Protein AF-A0A7Z9V631-F1 (afdb_monomer)

Foldseek 3Di:
DVVVVVVVVVVVVVVVVVVVVVLVVVVVVLVVLVVVLLVVLQVVVVVVVVPDDCPPPVQDQPDPDWRWDKDKPPADASVRDDDDVHFKIKIWIWTDDPFKIKIKIKIKGFDQRDPPPPPDPDDDPPPDDRPTDIDMDIDMDMDGPD

pLDDT: mean 71.07, std 15.02, range [29.78, 88.31]

Radius of gyration: 23.72 Å; Cα contacts (8 Å, |Δi|>4): 199; chains: 1; bounding box: 59×29×75 Å

Nearest PDB structures (foldseek):
  6yfm-assembly1_AA  TM=3.639E-01  e=1.070E+00  Leviviridae sp.
  2wst-assembly2_F  TM=5.364E-01  e=4.456E+00  Porcine adenovirus 4
  6qnu-assembly1_A  TM=5.246E-01  e=4.456E+00  Human adenovirus B3

Mean predicted aligned error: 13.24 Å

Secondary structure (DSSP, 8-state):
-HHHHHHHHHHHHHHHHHHHHHHHHHHHHHHHHHHHHHHHHHHHHHHHHHHS-TT-TTT--SSSS---EEEEEEEE-TTS-B-TT-SEEEEEEEEEETTEEEEEEEEEEEE---------SS---------PEEEEEEEEEEEE--

Structure (mmCIF, N/CA/C/O backbone):
data_AF-A0A7Z9V631-F1
#
_entry.id   AF-A0A7Z9V631-F1
#
loop_
_atom_site.group_PDB
_atom_site.id
_atom_site.type_symbol
_atom_site.label_atom_id
_atom_site.label_alt_id
_atom_site.label_comp_id
_atom_site.label_asym_id
_atom_site.label_entity_id
_atom_site.label_seq_id
_atom_site.pdbx_PDB_ins_code
_atom_site.Cartn_x
_atom_site.Cartn_y
_atom_site.Cartn_z
_atom_site.occupancy
_atom_site.B_iso_or_equiv
_atom_site.auth_seq_id
_atom_site.auth_comp_id
_atom_site.auth_asym_id
_atom_site.auth_atom_id
_atom_site.pdbx_PDB_model_num
ATOM 1 N N . MET A 1 1 ? 28.134 15.085 -50.425 1.00 57.66 1 MET A N 1
ATOM 2 C CA . MET A 1 1 ? 28.746 14.427 -49.237 1.00 57.66 1 MET A CA 1
ATOM 3 C C . MET A 1 1 ? 28.349 15.156 -47.956 1.00 57.66 1 MET A C 1
ATOM 5 O O . MET A 1 1 ? 27.935 14.494 -47.014 1.00 57.66 1 MET A O 1
ATOM 9 N N . LEU A 1 2 ? 28.384 16.495 -47.936 1.00 76.75 2 LEU A N 1
ATOM 10 C CA . LEU A 1 2 ? 27.934 17.305 -46.799 1.00 76.75 2 LEU A CA 1
ATOM 11 C C . LEU A 1 2 ? 26.435 17.127 -46.476 1.00 76.75 2 LEU A C 1
ATOM 13 O O . LEU A 1 2 ? 26.094 16.952 -45.312 1.00 76.75 2 LEU A O 1
ATOM 17 N N . GLU A 1 3 ? 25.548 17.058 -47.478 1.00 68.19 3 GLU A N 1
ATOM 18 C CA . GLU A 1 3 ? 24.111 16.818 -47.247 1.00 68.19 3 GLU A CA 1
ATOM 19 C C . GLU A 1 3 ? 23.825 15.454 -46.601 1.00 68.19 3 GLU A C 1
ATOM 21 O O . GLU A 1 3 ? 22.962 15.341 -45.735 1.00 68.19 3 GLU A O 1
ATOM 26 N N . SER A 1 4 ? 24.588 14.421 -46.974 1.00 73.62 4 SER A N 1
ATOM 27 C CA . SER A 1 4 ? 24.507 13.086 -46.363 1.00 73.62 4 SER A CA 1
ATOM 28 C C . SER A 1 4 ? 24.898 13.128 -44.883 1.00 73.62 4 SER A C 1
ATOM 30 O O . SER A 1 4 ? 24.268 12.475 -44.054 1.00 73.62 4 SER A O 1
ATOM 32 N N . LEU A 1 5 ? 25.918 13.917 -44.538 1.00 74.75 5 LEU A N 1
ATOM 33 C CA . LEU A 1 5 ? 26.391 14.059 -43.162 1.00 74.75 5 LEU A CA 1
ATOM 34 C C . LEU A 1 5 ? 25.374 14.811 -42.286 1.00 74.75 5 LEU A C 1
ATOM 36 O O . LEU A 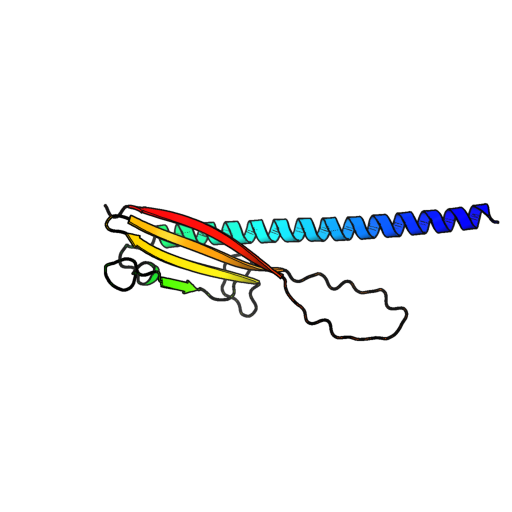1 5 ? 25.100 14.398 -41.161 1.00 74.75 5 LEU A O 1
ATOM 40 N N . ILE A 1 6 ? 24.758 15.867 -42.829 1.00 79.19 6 ILE A N 1
ATOM 41 C CA . ILE A 1 6 ? 23.685 16.616 -42.156 1.00 79.19 6 ILE A CA 1
ATOM 42 C C . ILE A 1 6 ? 22.449 15.724 -41.958 1.00 79.19 6 ILE A C 1
ATOM 44 O O . ILE A 1 6 ? 21.860 15.721 -40.878 1.00 79.19 6 ILE A O 1
ATOM 48 N N . GLY A 1 7 ? 22.091 14.912 -42.959 1.00 74.44 7 GLY A N 1
ATOM 49 C CA . GLY A 1 7 ? 20.984 13.956 -42.865 1.00 74.44 7 GLY A CA 1
ATOM 50 C C . GLY A 1 7 ? 21.182 12.905 -41.767 1.00 74.44 7 GLY A C 1
ATOM 51 O O . GLY A 1 7 ? 20.263 12.650 -40.989 1.00 74.44 7 GLY A O 1
ATOM 52 N N . MET A 1 8 ? 22.389 12.342 -41.644 1.00 75.44 8 MET A N 1
ATOM 53 C CA . MET A 1 8 ? 22.717 11.381 -40.579 1.00 75.44 8 MET A CA 1
ATOM 54 C C . MET A 1 8 ? 22.693 12.017 -39.182 1.00 75.44 8 MET A C 1
ATOM 56 O O . MET A 1 8 ? 22.217 11.394 -38.229 1.00 75.44 8 MET A O 1
ATOM 60 N N . ALA A 1 9 ? 23.156 13.264 -39.053 1.00 71.75 9 ALA A N 1
ATOM 61 C CA . ALA A 1 9 ? 23.104 13.995 -37.790 1.00 71.75 9 ALA A CA 1
ATOM 62 C C . ALA A 1 9 ? 21.652 14.255 -37.351 1.00 71.75 9 ALA A C 1
ATOM 64 O O . ALA A 1 9 ? 21.285 13.935 -36.222 1.00 71.75 9 ALA A O 1
ATOM 65 N N . LEU A 1 10 ? 20.803 14.753 -38.257 1.00 75.12 10 LEU A N 1
ATOM 66 C CA . LEU A 1 10 ? 19.381 14.995 -37.983 1.00 75.12 10 LEU A CA 1
ATOM 67 C C . LEU A 1 10 ? 18.641 13.710 -37.596 1.00 75.12 10 LEU A C 1
ATOM 69 O O . LEU A 1 10 ? 17.889 13.707 -36.623 1.00 75.12 10 LEU A O 1
ATOM 73 N N . LEU A 1 11 ? 18.896 12.606 -38.305 1.00 79.06 11 LEU A N 1
ATOM 74 C CA . LEU A 1 11 ? 18.305 11.306 -37.984 1.00 79.06 11 LEU A CA 1
ATOM 75 C C . LEU A 1 11 ? 18.685 10.851 -36.567 1.00 79.06 11 LEU A C 1
ATOM 77 O O . LEU A 1 11 ? 17.836 10.367 -35.821 1.00 79.06 11 LEU A O 1
ATOM 81 N N . SER A 1 12 ? 19.941 11.061 -36.174 1.00 76.12 12 SER A N 1
ATOM 82 C CA . SER A 1 12 ? 20.438 10.704 -34.842 1.00 76.12 12 SER A CA 1
ATOM 83 C C . SER A 1 12 ? 19.749 11.510 -33.737 1.00 76.12 12 SER A C 1
ATOM 85 O O . SER A 1 12 ? 19.335 10.933 -32.733 1.00 76.12 12 SER A O 1
ATOM 87 N N . PHE A 1 13 ? 19.543 12.818 -33.932 1.00 77.06 13 PHE A N 1
ATOM 88 C CA . PHE A 1 13 ? 18.803 13.654 -32.977 1.00 77.06 13 PHE A CA 1
ATOM 89 C C . PHE A 1 13 ? 17.334 13.244 -32.847 1.00 77.06 13 PHE A C 1
ATOM 91 O O . PHE A 1 13 ? 16.803 13.219 -31.737 1.00 77.06 13 PHE A O 1
ATOM 98 N N . ILE A 1 14 ? 16.683 12.879 -33.954 1.00 75.44 14 ILE A N 1
ATOM 99 C CA . ILE A 1 14 ? 15.293 12.400 -33.942 1.00 75.44 14 ILE A CA 1
ATOM 100 C C . ILE A 1 14 ? 15.186 11.084 -33.165 1.00 75.44 14 ILE A C 1
ATOM 102 O O . ILE A 1 14 ? 14.285 10.923 -32.343 1.00 75.44 14 ILE A O 1
ATOM 106 N N . LEU A 1 15 ? 16.121 10.157 -33.382 1.00 77.56 15 LEU A N 1
ATOM 107 C CA . LEU A 1 15 ? 16.157 8.884 -32.661 1.00 77.56 15 LEU A CA 1
ATOM 108 C C . LEU A 1 15 ? 16.401 9.085 -31.160 1.00 77.56 15 LEU A C 1
ATOM 110 O O . LEU A 1 15 ? 15.737 8.439 -30.349 1.00 77.56 15 LEU A O 1
ATOM 114 N N . LEU A 1 16 ? 17.293 10.009 -30.789 1.00 77.56 16 LEU A N 1
ATOM 115 C CA . LEU A 1 16 ? 17.570 10.342 -29.389 1.00 77.56 16 LEU A CA 1
ATOM 116 C C . LEU A 1 16 ? 16.365 11.008 -28.702 1.00 77.56 16 LEU A C 1
ATOM 118 O O . LEU A 1 16 ? 16.044 10.699 -27.558 1.00 77.56 16 LEU A O 1
ATOM 122 N N . GLY A 1 17 ? 15.674 11.910 -29.404 1.00 69.56 17 GLY A N 1
ATOM 123 C CA . GLY A 1 17 ? 14.461 12.547 -28.892 1.00 69.56 17 GLY A CA 1
ATOM 124 C C . GLY A 1 17 ? 13.319 11.547 -28.702 1.00 69.56 17 GLY A C 1
ATOM 125 O O . GLY A 1 17 ? 12.637 11.563 -27.678 1.00 69.56 17 GLY A O 1
ATOM 126 N N . ASN A 1 18 ? 13.144 10.631 -29.657 1.00 77.38 18 ASN A N 1
ATOM 127 C CA . ASN A 1 18 ? 12.109 9.605 -29.581 1.00 77.38 18 ASN A CA 1
ATOM 128 C C . ASN A 1 18 ? 12.376 8.596 -28.449 1.00 77.38 18 ASN A C 1
ATOM 130 O O . ASN A 1 18 ? 11.453 8.218 -27.731 1.00 77.38 18 ASN A O 1
ATOM 134 N N . SER A 1 19 ? 13.633 8.193 -28.231 1.00 70.25 19 SER A N 1
ATOM 135 C CA . SER A 1 19 ? 13.975 7.283 -27.130 1.00 70.25 19 SER A CA 1
ATOM 136 C C . SER A 1 19 ? 13.717 7.916 -25.760 1.00 70.25 19 SER A C 1
ATOM 138 O O . SER A 1 19 ? 13.121 7.273 -24.896 1.00 70.25 19 SER A O 1
ATOM 140 N N . ALA A 1 20 ? 14.070 9.192 -25.577 1.00 72.25 20 ALA A N 1
ATOM 141 C CA . ALA A 1 20 ? 13.777 9.930 -24.350 1.00 72.25 20 ALA A CA 1
ATOM 142 C C . ALA A 1 20 ? 12.265 10.031 -24.084 1.00 72.25 20 ALA A C 1
ATOM 144 O O . ALA A 1 20 ? 11.816 9.834 -22.953 1.00 72.25 20 ALA A O 1
ATOM 145 N N . PHE A 1 21 ? 11.468 10.277 -25.129 1.00 68.62 21 PHE A N 1
ATOM 146 C CA . PHE A 1 21 ? 10.011 10.330 -25.014 1.00 68.62 21 PHE A CA 1
ATOM 147 C C . PHE A 1 21 ? 9.410 8.972 -24.623 1.00 68.62 21 PHE A C 1
ATOM 149 O O . PHE A 1 21 ? 8.570 8.903 -23.726 1.00 68.62 21 PHE A O 1
ATOM 156 N N . LEU A 1 22 ? 9.879 7.879 -25.232 1.00 72.00 22 LEU A N 1
ATOM 157 C CA . LEU A 1 22 ? 9.431 6.526 -24.893 1.00 72.00 22 LEU A CA 1
ATOM 158 C C . LEU A 1 22 ? 9.747 6.159 -23.439 1.00 72.00 22 LEU A C 1
ATOM 160 O O . LEU A 1 22 ? 8.883 5.616 -22.753 1.00 72.00 22 LEU A O 1
ATOM 164 N N . ILE A 1 23 ? 10.942 6.499 -22.945 1.00 72.69 23 ILE A N 1
ATOM 165 C CA . ILE A 1 23 ? 11.324 6.278 -21.540 1.00 72.69 23 ILE A CA 1
ATOM 166 C C . ILE A 1 23 ? 10.358 7.011 -20.601 1.00 72.69 23 ILE A C 1
ATOM 168 O O . ILE A 1 23 ? 9.870 6.431 -19.630 1.00 72.69 23 ILE A O 1
ATOM 172 N N . LEU A 1 24 ? 10.028 8.266 -20.914 1.00 72.75 24 LEU A N 1
ATOM 173 C CA . LEU A 1 24 ? 9.115 9.064 -20.101 1.00 72.75 24 LEU A CA 1
ATOM 174 C C . LEU A 1 24 ? 7.700 8.469 -20.065 1.00 72.7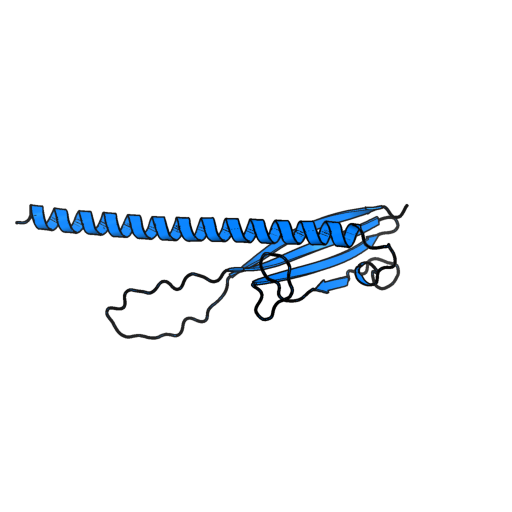5 24 LEU A C 1
ATOM 176 O O . LEU A 1 24 ? 7.100 8.377 -18.994 1.00 72.75 24 LEU A O 1
ATOM 180 N N . VAL A 1 25 ? 7.186 8.006 -21.207 1.00 69.75 25 VAL A N 1
ATOM 181 C CA . VAL A 1 25 ? 5.874 7.341 -21.287 1.00 69.75 25 VAL A CA 1
ATOM 182 C C . VAL A 1 25 ? 5.863 6.031 -20.496 1.00 69.75 25 VAL A C 1
ATOM 184 O O . VAL A 1 25 ? 4.898 5.754 -19.783 1.00 69.75 25 VAL A O 1
ATOM 187 N N . ILE A 1 26 ? 6.934 5.236 -20.573 1.00 75.12 26 ILE A N 1
ATOM 188 C CA . ILE A 1 26 ? 7.065 3.994 -19.798 1.00 75.12 26 ILE A CA 1
ATOM 189 C C . ILE A 1 26 ? 7.021 4.294 -18.295 1.00 75.12 26 ILE A C 1
ATOM 191 O O . ILE A 1 26 ? 6.277 3.636 -17.567 1.00 75.12 26 ILE A O 1
ATOM 195 N N . HIS A 1 27 ? 7.752 5.312 -17.833 1.00 72.19 27 HIS A N 1
ATOM 196 C CA . HIS A 1 27 ? 7.743 5.713 -16.425 1.00 72.19 27 HIS A CA 1
ATOM 197 C C . HIS A 1 27 ? 6.371 6.223 -15.967 1.00 72.19 27 HIS A C 1
ATOM 199 O O . HIS A 1 27 ? 5.900 5.829 -14.901 1.00 72.19 27 HIS A O 1
ATOM 205 N N . ALA A 1 28 ? 5.696 7.042 -16.778 1.00 71.50 28 ALA A N 1
ATOM 206 C CA . ALA A 1 28 ? 4.361 7.543 -16.457 1.00 71.50 28 ALA A CA 1
ATOM 207 C C . ALA A 1 28 ? 3.326 6.407 -16.355 1.00 71.50 28 ALA A C 1
ATOM 209 O O . ALA A 1 28 ? 2.538 6.360 -15.411 1.00 71.50 28 ALA A O 1
ATOM 210 N N . ASN A 1 29 ? 3.363 5.449 -17.285 1.00 76.88 29 ASN A N 1
ATOM 211 C CA . ASN A 1 29 ? 2.462 4.297 -17.268 1.00 76.88 29 ASN A CA 1
ATOM 212 C C . ASN A 1 29 ? 2.738 3.356 -16.089 1.00 76.88 29 ASN A C 1
ATOM 214 O O . ASN A 1 29 ? 1.793 2.857 -15.477 1.00 76.88 29 ASN A O 1
ATOM 218 N N . ALA A 1 30 ? 4.010 3.133 -15.745 1.00 73.44 30 ALA A N 1
ATOM 219 C CA . ALA A 1 30 ? 4.383 2.356 -14.566 1.00 73.44 30 ALA A CA 1
ATOM 220 C C . ALA A 1 30 ? 3.864 3.020 -13.280 1.00 73.44 30 ALA A C 1
ATOM 222 O O . ALA A 1 30 ? 3.194 2.361 -12.485 1.00 73.44 30 ALA A O 1
ATOM 223 N N . GLY A 1 31 ? 4.070 4.335 -13.136 1.00 74.81 31 GLY A N 1
ATOM 224 C CA . GLY A 1 31 ? 3.559 5.109 -12.004 1.00 74.81 31 GLY A CA 1
ATOM 225 C C . GLY 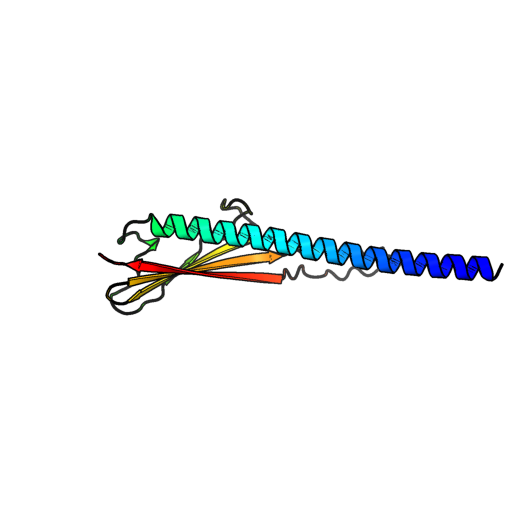A 1 31 ? 2.035 5.048 -11.878 1.00 74.81 31 GLY A C 1
ATOM 226 O O . GLY A 1 31 ? 1.521 4.800 -10.790 1.00 74.81 31 GLY A O 1
ATOM 227 N N . ASN A 1 32 ? 1.305 5.184 -12.990 1.00 78.31 32 ASN A N 1
ATOM 228 C CA . ASN A 1 32 ? -0.157 5.064 -12.997 1.00 78.31 32 ASN A CA 1
ATOM 229 C C . ASN A 1 32 ? -0.633 3.662 -12.593 1.00 78.31 32 ASN A C 1
ATOM 231 O O . ASN A 1 32 ? -1.607 3.535 -11.852 1.00 78.31 32 ASN A O 1
ATOM 235 N N . ARG A 1 33 ? 0.051 2.604 -13.050 1.00 81.88 33 ARG A N 1
ATOM 236 C CA . ARG A 1 33 ? -0.285 1.223 -12.676 1.00 81.88 33 ARG A CA 1
ATOM 237 C C . ARG A 1 33 ? -0.082 0.981 -11.183 1.00 81.88 33 ARG A C 1
ATOM 239 O O . ARG A 1 33 ? -0.925 0.353 -10.548 1.00 81.88 33 ARG A O 1
ATOM 246 N N . ASP A 1 34 ? 1.023 1.473 -10.633 1.00 82.62 34 ASP A N 1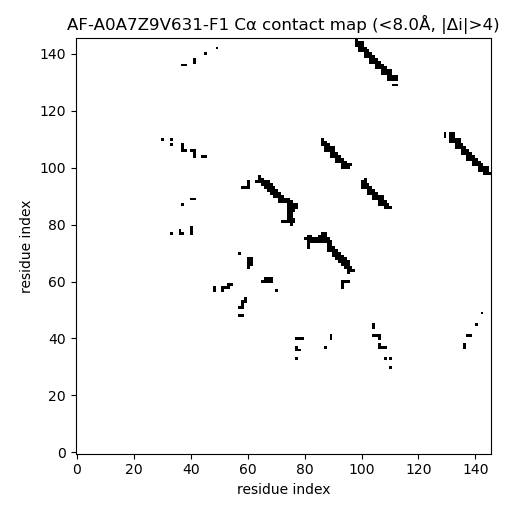
ATOM 247 C CA . ASP A 1 34 ? 1.333 1.321 -9.213 1.00 82.62 34 ASP A CA 1
ATOM 248 C C . ASP A 1 34 ? 0.369 2.121 -8.332 1.00 82.62 34 ASP A C 1
ATOM 250 O O . ASP A 1 34 ? -0.093 1.604 -7.319 1.00 82.62 34 ASP A O 1
ATOM 254 N N . LEU A 1 35 ? 0.005 3.339 -8.746 1.00 82.44 35 LEU A N 1
ATOM 255 C CA . LEU A 1 35 ? -1.001 4.151 -8.062 1.00 82.44 35 LEU A CA 1
ATOM 256 C C . LEU A 1 35 ? -2.374 3.468 -8.061 1.00 82.44 35 LEU A C 1
ATOM 258 O O . LEU A 1 35 ? -3.052 3.449 -7.033 1.00 82.44 35 LEU A O 1
ATOM 262 N N . ALA A 1 36 ? -2.782 2.884 -9.191 1.00 84.12 36 ALA A N 1
ATOM 263 C CA . ALA A 1 36 ? -4.024 2.125 -9.273 1.00 84.12 36 ALA A CA 1
ATOM 264 C C . ALA A 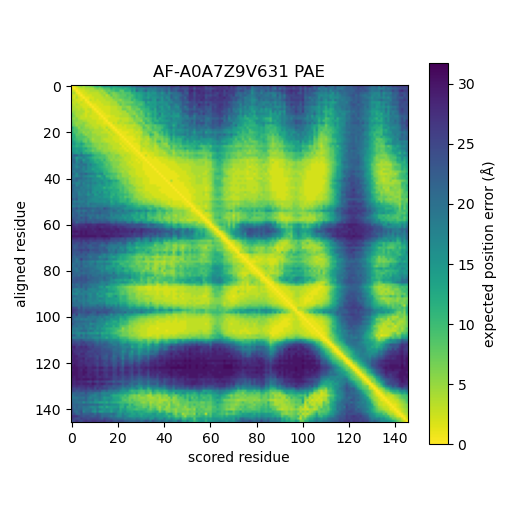1 36 ? -3.999 0.927 -8.312 1.00 84.12 36 ALA A C 1
ATOM 266 O O . ALA A 1 36 ? -4.926 0.765 -7.523 1.00 84.12 36 ALA A O 1
ATOM 267 N N . ALA A 1 37 ? -2.915 0.142 -8.307 1.00 84.06 37 ALA A N 1
ATOM 268 C CA . ALA A 1 37 ? -2.749 -0.975 -7.377 1.00 84.06 37 ALA A CA 1
ATOM 269 C C . ALA A 1 37 ? -2.779 -0.517 -5.908 1.00 84.06 37 ALA A C 1
ATOM 271 O O . ALA A 1 37 ? -3.508 -1.094 -5.107 1.00 84.06 37 ALA A O 1
ATOM 272 N N . ALA A 1 38 ? -2.063 0.555 -5.556 1.00 83.81 38 ALA A N 1
ATOM 273 C CA . ALA A 1 38 ? -2.073 1.113 -4.203 1.00 83.81 38 ALA A CA 1
ATOM 274 C C . ALA A 1 38 ? -3.473 1.582 -3.776 1.00 83.81 38 ALA A C 1
ATOM 276 O O . ALA A 1 38 ? -3.871 1.378 -2.632 1.00 83.81 38 ALA A O 1
ATOM 277 N N . THR A 1 39 ? -4.237 2.165 -4.704 1.00 86.75 39 THR A N 1
ATOM 278 C CA . THR A 1 39 ? -5.618 2.595 -4.454 1.00 86.75 39 THR A CA 1
ATOM 279 C C . THR A 1 39 ? -6.531 1.398 -4.201 1.00 86.75 39 THR A C 1
ATOM 281 O O . THR A 1 39 ? -7.269 1.408 -3.219 1.00 86.75 39 THR A O 1
ATOM 284 N N . PHE A 1 40 ? -6.442 0.348 -5.026 1.00 88.31 40 PHE A N 1
ATOM 285 C CA . PHE A 1 40 ? -7.197 -0.889 -4.812 1.00 88.31 40 PHE A CA 1
ATOM 286 C C . PHE A 1 40 ? -6.864 -1.528 -3.462 1.00 88.31 40 PHE A C 1
ATOM 288 O O . PHE A 1 40 ? -7.772 -1.893 -2.728 1.00 88.31 40 PHE A O 1
ATOM 295 N N . LEU A 1 41 ? -5.583 -1.591 -3.092 1.00 86.00 41 LEU A N 1
ATOM 296 C CA . LEU A 1 41 ? -5.150 -2.127 -1.797 1.00 86.00 41 LEU A CA 1
ATOM 297 C C . LEU A 1 41 ? -5.645 -1.301 -0.606 1.00 86.00 41 LEU A C 1
ATOM 299 O O . LEU A 1 41 ? -5.931 -1.860 0.453 1.00 86.00 41 LEU A O 1
ATOM 303 N N . GLY A 1 42 ? -5.720 0.022 -0.765 1.00 85.50 42 GLY A N 1
ATOM 304 C CA . GLY A 1 42 ? -6.277 0.917 0.246 1.00 85.50 42 GLY A CA 1
ATOM 305 C C . GLY A 1 42 ? -7.787 0.743 0.403 1.00 85.50 42 GLY A C 1
ATOM 306 O O . GLY A 1 42 ? -8.277 0.725 1.527 1.00 85.50 42 GLY A O 1
ATOM 307 N N . GLN A 1 43 ? -8.513 0.577 -0.706 1.00 88.25 43 GLN A N 1
ATOM 308 C CA . GLN A 1 43 ? -9.956 0.316 -0.702 1.00 88.25 43 GLN A CA 1
ATOM 309 C C . GLN A 1 43 ? -10.290 -1.058 -0.118 1.00 88.25 43 GLN A C 1
ATOM 311 O O . GLN A 1 43 ? -11.159 -1.146 0.739 1.00 88.25 43 GLN A O 1
ATOM 316 N N . ASP A 1 44 ? -9.557 -2.098 -0.511 1.00 88.31 44 ASP A N 1
ATOM 317 C CA . ASP A 1 44 ? -9.699 -3.453 0.030 1.00 88.31 44 ASP A CA 1
ATOM 318 C C . ASP A 1 44 ? -9.509 -3.466 1.554 1.00 88.31 44 ASP A C 1
ATOM 320 O O . ASP A 1 44 ? -10.361 -3.949 2.297 1.00 88.31 44 ASP A O 1
ATOM 324 N N . LEU A 1 45 ? -8.450 -2.812 2.047 1.00 85.62 45 LEU A N 1
ATOM 325 C CA . LEU A 1 45 ? -8.226 -2.675 3.485 1.00 85.62 45 LEU A CA 1
ATOM 326 C C . LEU A 1 45 ? -9.317 -1.835 4.170 1.00 85.62 45 LEU A C 1
ATOM 328 O O . LEU A 1 45 ? -9.672 -2.108 5.314 1.00 85.62 45 LEU A O 1
ATOM 332 N N . ALA A 1 46 ? -9.853 -0.816 3.499 1.00 86.31 46 ALA A N 1
ATOM 333 C CA . ALA A 1 46 ? -10.948 -0.015 4.036 1.00 86.31 46 ALA A CA 1
ATOM 334 C C . ALA A 1 46 ? -12.227 -0.837 4.205 1.00 86.31 46 ALA A C 1
ATOM 336 O O . ALA A 1 46 ? -12.914 -0.702 5.217 1.00 86.31 46 ALA A O 1
ATOM 337 N N . GLU A 1 47 ? -12.543 -1.687 3.232 1.00 87.06 47 GLU A N 1
ATOM 338 C CA . GLU A 1 47 ? -13.689 -2.589 3.288 1.00 87.06 47 GLU A CA 1
ATOM 339 C C . GLU A 1 47 ? -13.500 -3.663 4.364 1.00 87.06 47 GLU A C 1
ATOM 341 O O . GLU A 1 47 ? -14.409 -3.877 5.169 1.00 87.06 47 GLU A O 1
ATOM 346 N N . ASP A 1 48 ? -12.306 -4.252 4.454 1.00 86.50 48 ASP A N 1
ATOM 347 C CA . ASP A 1 48 ? -11.937 -5.234 5.478 1.00 86.50 48 ASP A CA 1
ATOM 348 C C . ASP A 1 48 ? -12.046 -4.646 6.900 1.00 86.50 48 ASP A C 1
ATOM 350 O O . ASP A 1 48 ? -12.741 -5.181 7.764 1.00 86.50 48 ASP A O 1
ATOM 354 N N . LEU A 1 49 ? -11.467 -3.462 7.139 1.00 84.44 49 LEU A N 1
ATOM 355 C CA . LEU A 1 49 ? -11.559 -2.774 8.435 1.00 84.44 49 LEU A CA 1
ATOM 356 C C . LEU A 1 49 ? -12.977 -2.289 8.762 1.00 84.44 49 LEU A C 1
ATOM 358 O O . LEU A 1 49 ? -13.324 -2.137 9.933 1.00 84.44 49 LEU A O 1
ATOM 362 N N . LYS A 1 50 ? -13.814 -2.043 7.750 1.00 83.75 50 LYS A N 1
ATOM 363 C CA . LYS A 1 50 ? -15.227 -1.711 7.954 1.00 83.75 50 LYS A CA 1
ATOM 364 C C . LYS A 1 50 ? -16.050 -2.942 8.333 1.00 83.75 50 LYS A C 1
ATOM 366 O O . LYS A 1 50 ? -16.999 -2.803 9.106 1.00 83.75 50 LYS A O 1
ATOM 371 N N . ALA A 1 51 ? -15.700 -4.110 7.798 1.00 85.50 51 ALA A N 1
ATOM 372 C CA . ALA A 1 51 ? -16.332 -5.383 8.129 1.00 85.50 51 ALA A CA 1
ATOM 373 C C . ALA A 1 51 ? -15.956 -5.886 9.535 1.00 85.50 51 ALA A C 1
ATOM 375 O O . ALA A 1 51 ? -16.716 -6.651 10.133 1.00 85.50 51 ALA A O 1
ATOM 376 N N . ASP A 1 52 ? -14.826 -5.432 10.083 1.00 83.50 52 ASP A N 1
ATOM 377 C CA . ASP A 1 52 ? -14.379 -5.811 11.420 1.00 83.50 52 ASP A CA 1
ATOM 378 C C . ASP A 1 52 ? -15.374 -5.381 12.531 1.00 83.50 52 ASP A C 1
ATOM 380 O O . ASP A 1 52 ? -15.949 -4.279 12.508 1.00 83.50 52 ASP A O 1
ATOM 384 N N . PRO A 1 53 ? -15.581 -6.230 13.558 1.00 82.06 53 PRO A N 1
ATOM 385 C CA . PRO A 1 53 ? -16.402 -5.885 14.713 1.00 82.06 53 PRO A CA 1
ATOM 386 C C . PRO A 1 53 ? -15.720 -4.805 15.566 1.00 82.06 53 PRO A C 1
ATOM 388 O O . PRO A 1 53 ? -14.498 -4.766 15.673 1.00 82.06 53 PRO A O 1
ATOM 391 N N . GLU A 1 54 ? -16.496 -3.969 16.257 1.00 72.56 54 GLU A N 1
ATOM 392 C CA . GLU A 1 54 ? -16.007 -2.762 16.965 1.00 72.56 54 GLU A CA 1
ATOM 393 C C . GLU A 1 54 ? -15.030 -3.030 18.127 1.00 72.56 54 GLU A C 1
ATOM 395 O O . GLU A 1 54 ? -14.374 -2.111 18.623 1.00 72.56 54 GLU A O 1
ATOM 400 N N . GLY A 1 55 ? -14.906 -4.292 18.547 1.00 71.62 55 GLY A N 1
ATOM 401 C CA . GLY A 1 55 ? -13.929 -4.776 19.527 1.00 71.62 55 GLY A CA 1
ATOM 402 C C . GLY A 1 55 ? -12.751 -5.549 18.924 1.00 71.62 55 GLY A C 1
ATOM 403 O O . GLY A 1 55 ? -11.959 -6.113 19.678 1.00 71.62 55 GLY A O 1
ATOM 404 N N . SER A 1 56 ? -12.634 -5.618 17.592 1.00 77.25 56 SER A N 1
ATOM 405 C CA . SER A 1 56 ? -11.493 -6.239 16.910 1.00 77.25 56 SER A CA 1
ATOM 406 C C . SER A 1 56 ? -10.211 -5.586 17.395 1.00 77.25 56 SER A C 1
ATOM 408 O O . SER A 1 56 ? -10.120 -4.359 17.444 1.00 77.25 56 SER A O 1
ATOM 410 N N . ALA A 1 57 ? -9.181 -6.384 17.687 1.00 74.44 57 ALA A N 1
ATOM 411 C CA . ALA A 1 57 ? -7.875 -5.849 18.055 1.00 74.44 57 ALA A CA 1
ATOM 412 C C . ALA A 1 57 ? -7.405 -4.791 17.036 1.00 74.44 57 ALA A C 1
ATOM 414 O O . ALA A 1 57 ? -6.813 -3.790 17.434 1.00 74.44 57 ALA A O 1
ATOM 415 N N . ARG A 1 58 ? -7.731 -4.965 15.744 1.00 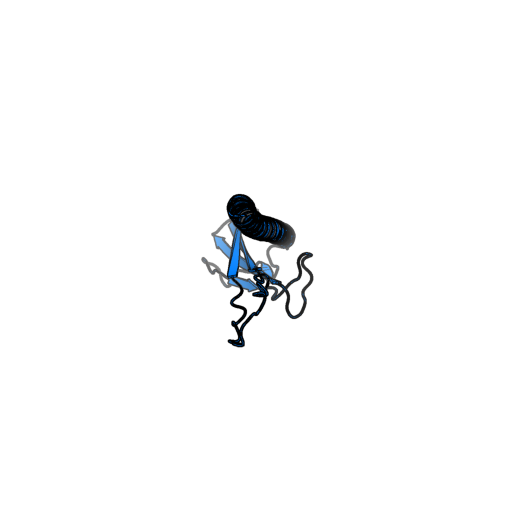75.06 58 ARG A N 1
ATOM 416 C CA . ARG A 1 58 ? -7.390 -4.036 14.651 1.00 75.06 58 ARG A CA 1
ATOM 417 C C . ARG A 1 58 ? -8.053 -2.659 14.765 1.00 75.06 58 ARG A C 1
ATOM 419 O O . ARG A 1 58 ? -7.483 -1.709 14.236 1.00 75.06 58 ARG A O 1
ATOM 426 N N . LEU A 1 59 ? -9.179 -2.557 15.478 1.00 74.44 59 LEU A N 1
ATOM 427 C CA . LEU A 1 59 ? -9.986 -1.345 15.680 1.00 74.44 59 LEU A CA 1
ATOM 428 C C . LEU A 1 59 ? -9.935 -0.784 17.114 1.00 74.44 59 LEU A C 1
ATOM 430 O O . LEU A 1 59 ? -10.465 0.297 17.378 1.00 74.44 59 LEU A O 1
ATOM 434 N N . VAL A 1 60 ? -9.318 -1.493 18.061 1.00 71.56 60 VAL A N 1
ATOM 435 C CA . VAL A 1 60 ? -9.201 -1.030 19.451 1.00 71.56 60 VAL A CA 1
ATOM 436 C C . VAL A 1 60 ? -8.149 0.070 19.527 1.00 71.56 60 VAL A C 1
ATOM 438 O O . VAL A 1 60 ? -6.967 -0.244 19.567 1.00 71.56 60 VAL A O 1
ATOM 441 N N . ALA A 1 61 ? -8.575 1.337 19.585 1.00 63.69 61 ALA A N 1
ATOM 442 C CA . ALA A 1 61 ? -7.745 2.454 20.042 1.00 63.69 61 ALA A CA 1
ATOM 443 C C . ALA A 1 61 ? -7.367 2.225 21.516 1.00 63.69 61 ALA A C 1
ATOM 445 O O . ALA A 1 61 ? -8.218 1.863 22.332 1.00 63.69 61 ALA A O 1
ATOM 446 N N . GLY A 1 62 ? -6.088 2.366 21.864 1.00 55.56 62 GLY A N 1
ATOM 447 C CA . GLY A 1 62 ? -5.632 2.109 23.228 1.00 55.56 62 GLY A CA 1
ATOM 448 C C . GLY A 1 62 ? -6.232 3.151 24.163 1.00 55.56 62 GLY A C 1
ATOM 449 O O . GLY A 1 62 ? -5.927 4.310 23.993 1.00 55.56 62 GLY A O 1
ATOM 450 N N . THR A 1 63 ? -7.044 2.765 25.150 1.00 47.59 63 THR A N 1
ATOM 451 C CA . THR A 1 63 ? -7.656 3.649 26.177 1.00 47.59 63 THR A CA 1
ATOM 452 C C . THR A 1 63 ? -8.613 4.766 25.683 1.00 47.59 63 THR A C 1
ATOM 454 O O . THR A 1 63 ? -8.505 5.252 24.557 1.00 47.59 63 THR A O 1
ATOM 457 N N . PRO A 1 64 ? -9.626 5.144 26.494 1.00 49.41 64 PRO A N 1
ATOM 458 C CA . PRO A 1 64 ? -10.655 6.094 26.085 1.00 49.41 64 PRO A CA 1
ATOM 459 C C . PRO A 1 64 ? -10.102 7.515 26.205 1.00 49.41 64 PRO A C 1
ATOM 461 O O . PRO A 1 64 ? -9.895 7.975 27.319 1.00 49.41 64 PRO A O 1
ATOM 464 N N . ASP A 1 65 ? -9.777 8.113 25.057 1.00 48.44 65 ASP A N 1
ATOM 465 C CA . ASP A 1 65 ? -9.640 9.552 24.754 1.00 48.44 65 ASP A CA 1
ATOM 466 C C . ASP A 1 65 ? -8.485 9.737 23.749 1.00 48.44 65 ASP A C 1
ATOM 468 O O . ASP A 1 65 ? -7.314 9.763 24.113 1.00 48.44 65 ASP A O 1
ATOM 472 N N . CYS A 1 66 ? -8.821 9.820 22.455 1.00 51.56 66 CYS A N 1
ATOM 473 C CA . CYS A 1 66 ? -7.922 10.204 21.354 1.00 51.56 66 CYS A CA 1
ATOM 474 C C . CYS A 1 66 ? -6.528 9.540 21.331 1.00 51.56 66 CYS A C 1
ATOM 476 O O . CYS A 1 66 ? -5.507 10.227 21.346 1.00 51.56 66 CYS A O 1
ATOM 478 N N . ILE A 1 67 ? -6.460 8.211 21.216 1.00 59.75 67 ILE A N 1
ATOM 479 C CA . ILE A 1 67 ? -5.185 7.513 20.989 1.00 59.75 67 ILE A CA 1
ATOM 480 C C . ILE A 1 67 ? -5.147 6.939 19.574 1.00 59.75 67 ILE A C 1
ATOM 482 O O . ILE A 1 67 ? -5.827 5.969 19.249 1.00 59.75 67 ILE A O 1
ATOM 486 N N . THR A 1 68 ? -4.326 7.579 18.743 1.00 61.69 68 THR A N 1
ATOM 487 C CA . THR A 1 68 ? -3.868 7.118 17.431 1.00 61.69 68 THR A CA 1
ATOM 488 C C . THR A 1 68 ? -3.046 5.843 17.603 1.00 61.69 68 THR A C 1
ATOM 490 O O . THR A 1 68 ? -1.972 5.870 18.205 1.00 61.69 68 THR A O 1
ATOM 493 N N . LEU A 1 69 ? -3.518 4.726 17.051 1.00 67.94 69 LEU A N 1
ATOM 494 C CA . LEU A 1 69 ? -2.716 3.507 16.926 1.00 67.94 69 LEU A CA 1
ATOM 495 C C . LEU A 1 69 ? -2.388 3.229 15.470 1.00 67.94 69 LEU A C 1
ATOM 497 O O . LEU A 1 69 ? -3.307 3.065 14.674 1.00 67.94 69 LEU A O 1
ATOM 501 N N . VAL A 1 70 ? -1.096 3.107 15.166 1.00 73.31 70 VAL A N 1
ATOM 502 C CA . VAL A 1 70 ? -0.602 2.724 13.840 1.00 73.31 70 VAL A CA 1
ATOM 503 C C . VAL A 1 70 ? -0.398 1.211 13.787 1.00 73.31 70 VAL A C 1
ATOM 505 O O . VAL A 1 70 ? 0.317 0.644 14.616 1.00 73.31 70 VAL A O 1
ATOM 508 N N . ARG A 1 71 ? -1.019 0.552 12.808 1.00 74.94 71 ARG A N 1
ATOM 509 C CA . ARG A 1 71 ? -0.819 -0.868 12.486 1.00 74.94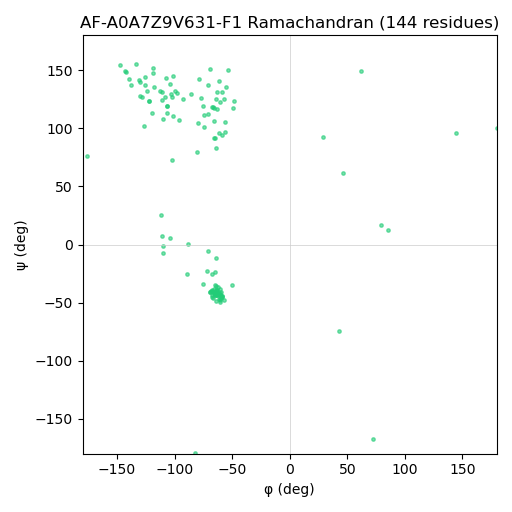 71 ARG A CA 1
ATOM 510 C C . ARG A 1 71 ? -0.288 -1.008 11.067 1.00 74.94 71 ARG A C 1
ATOM 512 O O . ARG A 1 71 ? -0.655 -0.209 10.213 1.00 74.94 71 ARG A O 1
ATOM 519 N N . CYS A 1 72 ? 0.541 -2.025 10.825 1.00 76.12 72 CYS A N 1
ATOM 520 C CA . CYS A 1 72 ? 1.143 -2.285 9.517 1.00 76.12 72 CYS A CA 1
ATOM 521 C C . CYS A 1 72 ? 1.123 -3.784 9.196 1.00 76.12 72 CYS A C 1
ATOM 523 O O . CYS A 1 72 ? 1.497 -4.589 10.049 1.00 76.12 72 CYS A O 1
ATOM 525 N N . ASP A 1 73 ? 0.779 -4.149 7.959 1.00 76.25 73 ASP A N 1
ATOM 526 C CA . ASP A 1 73 ? 0.779 -5.555 7.510 1.00 76.25 73 ASP A CA 1
ATOM 527 C C . ASP A 1 73 ? 2.138 -6.030 6.949 1.00 76.25 73 ASP A C 1
ATOM 529 O O . ASP A 1 73 ? 2.292 -7.181 6.541 1.00 76.25 73 ASP A O 1
ATOM 533 N N . GLY A 1 74 ? 3.149 -5.156 6.931 1.00 74.12 74 GLY A N 1
ATOM 534 C CA . GLY A 1 74 ? 4.434 -5.439 6.290 1.00 74.12 74 GLY A CA 1
ATOM 535 C C . GLY A 1 74 ? 4.355 -5.432 4.752 1.00 74.12 74 GLY A C 1
ATOM 536 O O . GLY A 1 74 ? 3.382 -4.928 4.188 1.00 74.12 74 GLY A O 1
ATOM 537 N N . PRO A 1 75 ? 5.401 -5.925 4.060 1.00 80.12 75 PRO A N 1
ATOM 538 C CA . PRO A 1 75 ? 5.492 -5.864 2.603 1.00 80.12 75 PRO A CA 1
ATOM 539 C C . PRO A 1 75 ? 4.511 -6.810 1.891 1.00 80.12 75 PRO A C 1
ATOM 541 O O . PRO A 1 75 ? 4.375 -7.983 2.243 1.00 80.12 75 PRO A O 1
ATOM 544 N N . MET A 1 76 ? 3.886 -6.309 0.828 1.00 83.25 76 MET A N 1
ATOM 545 C CA . MET A 1 76 ? 2.857 -6.969 0.025 1.00 83.25 76 MET A CA 1
ATOM 546 C C . MET A 1 76 ? 3.127 -6.832 -1.475 1.00 83.25 76 MET A C 1
ATOM 548 O O . MET A 1 76 ? 3.808 -5.905 -1.936 1.00 83.25 76 MET A O 1
ATOM 552 N N . ASP A 1 77 ? 2.597 -7.771 -2.254 1.00 81.56 77 ASP A N 1
ATOM 553 C CA . ASP A 1 77 ? 2.555 -7.677 -3.711 1.00 81.56 77 ASP A CA 1
ATOM 554 C C . ASP A 1 77 ? 1.371 -6.819 -4.206 1.00 81.56 77 ASP A C 1
ATOM 556 O O . ASP A 1 77 ? 0.595 -6.266 -3.428 1.00 81.56 77 ASP A O 1
ATOM 560 N N . SER A 1 78 ? 1.236 -6.672 -5.528 1.00 76.25 78 SER A N 1
ATOM 561 C CA . SER A 1 78 ? 0.182 -5.851 -6.141 1.00 76.25 78 SER A CA 1
ATOM 562 C C . SER A 1 78 ? -1.230 -6.437 -6.031 1.00 76.25 78 SER A C 1
ATOM 564 O O . SER A 1 78 ? -2.169 -5.790 -6.483 1.00 76.25 78 SER A O 1
ATOM 566 N N . ILE A 1 79 ? -1.380 -7.656 -5.505 1.00 79.56 79 ILE A N 1
ATOM 567 C CA . ILE A 1 79 ? -2.675 -8.313 -5.278 1.00 79.56 79 ILE A CA 1
ATOM 568 C C . ILE A 1 79 ? -2.996 -8.439 -3.780 1.00 79.56 79 ILE A C 1
ATOM 570 O O . ILE A 1 79 ? -3.984 -9.069 -3.425 1.00 79.56 79 ILE A O 1
ATOM 574 N N . GLY A 1 80 ? -2.181 -7.835 -2.906 1.00 74.50 80 GLY A N 1
ATOM 575 C CA . GLY A 1 80 ? -2.432 -7.758 -1.464 1.00 74.50 80 GLY A CA 1
ATOM 576 C C . GLY A 1 80 ? -1.947 -8.970 -0.675 1.00 74.50 80 GLY A C 1
ATOM 577 O O . GLY A 1 80 ? -2.281 -9.111 0.499 1.00 74.50 80 GLY A O 1
ATOM 578 N N . THR A 1 81 ? -1.139 -9.840 -1.285 1.00 80.75 81 THR A N 1
ATOM 579 C CA . THR A 1 81 ? -0.568 -11.003 -0.603 1.00 80.75 81 THR A CA 1
ATOM 580 C C . THR A 1 81 ? 0.719 -10.604 0.110 1.00 80.75 81 THR A C 1
ATOM 582 O O . THR A 1 81 ? 1.613 -9.997 -0.486 1.00 80.75 81 THR A O 1
ATOM 585 N N . ALA A 1 82 ? 0.835 -10.957 1.392 1.00 80.19 82 ALA A N 1
ATOM 586 C CA . ALA A 1 82 ? 2.047 -10.727 2.171 1.00 80.19 82 ALA A CA 1
ATOM 587 C C . ALA A 1 82 ? 3.203 -11.575 1.619 1.00 80.19 82 ALA A C 1
ATOM 589 O O . ALA A 1 82 ? 3.149 -12.807 1.631 1.00 80.19 82 ALA A O 1
ATOM 590 N N . VAL A 1 83 ? 4.258 -10.916 1.136 1.00 73.81 83 VAL A N 1
ATOM 591 C CA . VAL A 1 83 ? 5.416 -11.577 0.520 1.00 73.81 83 VAL A CA 1
ATOM 592 C C . VAL A 1 83 ? 6.718 -10.905 0.942 1.00 73.81 83 VAL A C 1
ATOM 594 O O . VAL A 1 83 ? 6.818 -9.681 1.044 1.00 73.81 83 VAL A O 1
ATOM 597 N N . SER A 1 84 ? 7.763 -11.707 1.158 1.00 69.00 84 SER A N 1
ATOM 598 C CA . SER A 1 84 ? 9.098 -11.173 1.440 1.00 69.00 84 SER A CA 1
ATOM 599 C C . SER A 1 84 ? 9.615 -10.386 0.230 1.00 69.00 84 SER A C 1
ATOM 601 O O . SER A 1 84 ? 9.642 -10.904 -0.885 1.00 69.00 84 SER A O 1
ATOM 603 N N . GLY A 1 85 ? 10.000 -9.124 0.442 1.00 64.06 85 GLY A N 1
ATOM 604 C CA . GLY A 1 85 ? 10.415 -8.223 -0.639 1.00 64.06 85 GLY A CA 1
ATOM 605 C C . GLY A 1 85 ? 9.260 -7.597 -1.433 1.00 64.06 85 GLY A C 1
ATOM 606 O O . GLY A 1 85 ? 9.494 -7.098 -2.535 1.00 64.06 85 GLY A O 1
ATOM 607 N N . GLY A 1 86 ? 8.035 -7.627 -0.891 1.00 70.81 86 GLY A N 1
ATOM 608 C CA . GLY A 1 86 ? 6.878 -6.923 -1.440 1.00 70.81 86 GLY A CA 1
ATOM 609 C C . GLY A 1 86 ? 7.134 -5.427 -1.657 1.00 70.81 86 GLY A C 1
ATOM 610 O O . GLY A 1 86 ? 7.950 -4.807 -0.976 1.00 70.81 86 GLY A O 1
ATOM 611 N N . LYS A 1 87 ? 6.449 -4.857 -2.650 1.00 81.31 87 LYS A N 1
ATOM 612 C CA . LYS A 1 87 ? 6.621 -3.460 -3.075 1.00 81.31 87 LYS A CA 1
ATOM 613 C C . LYS A 1 87 ? 5.705 -2.498 -2.320 1.00 81.31 87 LYS A C 1
ATOM 615 O O . LYS A 1 87 ? 6.038 -1.319 -2.240 1.00 81.31 87 LYS A O 1
ATOM 620 N N . PHE A 1 88 ? 4.577 -2.985 -1.811 1.00 82.88 88 PHE A N 1
ATOM 621 C CA . PHE A 1 88 ? 3.560 -2.185 -1.137 1.00 82.88 88 PHE A CA 1
ATOM 622 C C . PHE A 1 88 ? 3.590 -2.454 0.365 1.00 82.88 88 PHE A C 1
ATOM 624 O O . PHE A 1 88 ? 3.777 -3.590 0.776 1.00 82.88 88 PHE A O 1
ATOM 631 N N . THR A 1 89 ? 3.358 -1.435 1.179 1.00 86.00 89 THR A N 1
ATOM 632 C CA . THR A 1 89 ? 3.169 -1.564 2.625 1.00 86.00 89 THR A CA 1
ATOM 633 C C . THR A 1 89 ? 1.911 -0.803 2.988 1.00 86.00 89 THR A C 1
ATOM 635 O O . THR A 1 89 ? 1.773 0.366 2.631 1.00 86.00 89 THR A O 1
ATOM 638 N N . ARG A 1 90 ? 0.988 -1.454 3.692 1.00 84.81 90 ARG A N 1
ATOM 639 C CA . ARG A 1 90 ? -0.218 -0.805 4.208 1.00 84.81 90 ARG A CA 1
ATOM 640 C C . ARG A 1 90 ? -0.017 -0.478 5.672 1.00 84.81 90 ARG A C 1
ATOM 642 O O . ARG A 1 90 ? 0.406 -1.334 6.448 1.00 84.81 90 ARG A O 1
ATOM 649 N N . GLU A 1 91 ? -0.341 0.748 6.027 1.00 85.88 91 GLU A N 1
ATOM 650 C CA . GLU A 1 91 ? -0.364 1.246 7.389 1.00 85.88 91 GLU A CA 1
ATOM 651 C C . GLU A 1 91 ? -1.743 1.843 7.636 1.00 85.88 91 GLU A C 1
ATOM 653 O O . GLU A 1 91 ? -2.328 2.428 6.730 1.00 85.88 91 GLU A O 1
ATOM 658 N N . TRP A 1 92 ? -2.292 1.716 8.834 1.00 87.31 92 TRP A N 1
ATOM 659 C CA . TRP A 1 92 ? -3.513 2.434 9.172 1.00 87.31 92 TRP A CA 1
ATOM 660 C C . TRP A 1 92 ? -3.495 2.919 10.603 1.00 87.31 92 TRP A C 1
ATOM 662 O O . TRP A 1 92 ? -2.915 2.296 11.491 1.00 87.31 92 TRP A O 1
ATOM 672 N N . THR A 1 93 ? -4.153 4.049 10.791 1.00 84.62 93 THR A N 1
ATOM 673 C CA . THR A 1 93 ? -4.354 4.709 12.063 1.00 84.62 93 THR A CA 1
ATOM 674 C C . THR A 1 93 ? -5.813 4.613 12.444 1.00 84.62 93 THR A C 1
ATOM 676 O O . THR A 1 93 ? -6.673 4.955 11.641 1.00 84.62 93 THR A O 1
ATOM 679 N N . VAL A 1 94 ? -6.096 4.201 13.676 1.00 83.81 94 VAL A N 1
ATOM 680 C CA . VAL A 1 94 ? -7.451 4.267 14.232 1.00 83.81 94 VAL A CA 1
ATOM 681 C C . VAL A 1 94 ? -7.508 5.366 15.283 1.00 83.81 94 VAL A C 1
ATOM 683 O O . VAL A 1 94 ? -6.714 5.367 16.223 1.00 83.81 94 VAL A O 1
ATOM 686 N N . THR A 1 95 ? -8.463 6.277 15.126 1.00 82.75 95 THR A N 1
ATOM 687 C CA . THR A 1 95 ? -8.751 7.372 16.051 1.00 82.75 95 THR A CA 1
ATOM 688 C C . THR A 1 95 ? -10.202 7.263 16.500 1.00 82.75 95 THR A C 1
ATOM 690 O O . THR A 1 95 ? -11.115 7.263 15.678 1.00 82.75 95 THR A O 1
ATOM 693 N N . ARG A 1 96 ? -10.442 7.183 17.812 1.00 77.06 96 ARG A N 1
ATOM 694 C CA . ARG A 1 96 ? -11.797 7.188 18.380 1.00 77.06 96 ARG A CA 1
ATOM 695 C C . ARG A 1 96 ? -12.113 8.565 18.954 1.00 77.06 96 ARG A C 1
ATOM 697 O O . ARG A 1 96 ? -11.367 9.065 19.791 1.00 77.06 96 ARG A O 1
ATOM 704 N N . ASN A 1 97 ? -13.232 9.138 18.530 1.00 76.25 97 ASN A N 1
ATOM 705 C CA . ASN A 1 97 ? -13.762 10.398 19.035 1.00 76.25 97 ASN A CA 1
ATOM 706 C C . ASN A 1 97 ? -15.215 10.182 19.461 1.00 76.25 97 ASN A C 1
ATOM 708 O O . ASN A 1 97 ? -16.070 10.133 18.588 1.00 76.25 97 ASN A O 1
ATOM 712 N N . ASN A 1 98 ? -15.474 10.048 20.767 1.00 74.00 98 ASN A N 1
ATOM 713 C CA . ASN A 1 98 ? -16.785 9.889 21.421 1.00 74.00 98 ASN A CA 1
ATOM 714 C C . ASN A 1 98 ? -17.780 8.930 20.729 1.00 74.00 98 ASN A C 1
ATOM 716 O O . ASN A 1 98 ? -17.987 7.824 21.216 1.00 74.00 98 ASN A O 1
ATOM 720 N N . SER A 1 99 ? -18.377 9.344 19.610 1.00 73.94 99 SER A N 1
ATOM 721 C CA . SER A 1 99 ? -19.387 8.619 18.824 1.00 73.94 99 SER A CA 1
ATOM 722 C C . SER A 1 99 ? -18.891 8.107 17.461 1.00 73.94 99 SER A C 1
ATOM 724 O O . SER A 1 99 ? -19.656 7.490 16.732 1.00 73.94 99 SER A O 1
ATOM 726 N N . LEU A 1 100 ? -17.633 8.362 17.089 1.00 78.25 100 LEU A N 1
ATOM 727 C CA . LEU A 1 100 ? -17.070 8.023 15.780 1.00 78.25 100 LEU A CA 1
ATOM 728 C C . LEU A 1 100 ? -15.726 7.303 15.905 1.00 78.25 100 LEU A C 1
ATOM 730 O O . LEU A 1 100 ? -14.871 7.666 16.719 1.00 78.25 100 LEU A O 1
ATOM 734 N N . ILE A 1 101 ? -15.516 6.316 15.036 1.00 80.44 101 ILE A N 1
ATOM 735 C CA . ILE A 1 101 ? -14.202 5.726 14.767 1.00 80.44 101 ILE A CA 1
ATOM 736 C C . ILE A 1 101 ? -13.755 6.216 13.391 1.00 80.44 101 ILE A C 1
ATOM 738 O O . ILE A 1 101 ? -14.422 5.971 12.388 1.00 80.44 101 ILE A O 1
ATOM 742 N N . VAL A 1 102 ? -12.627 6.917 13.353 1.00 83.50 102 VAL A N 1
ATOM 743 C CA . VAL A 1 102 ? -11.964 7.369 12.129 1.00 83.50 102 VAL A CA 1
ATOM 744 C C . VAL A 1 102 ? -10.769 6.466 11.871 1.00 83.50 102 VAL A C 1
ATOM 746 O O . VAL A 1 102 ? -9.962 6.222 12.767 1.00 83.50 102 VAL A O 1
ATOM 749 N N . ILE A 1 103 ? -10.677 5.952 10.652 1.00 84.81 103 ILE A N 1
ATOM 750 C CA . ILE A 1 103 ? -9.616 5.065 10.196 1.00 84.81 103 ILE A CA 1
ATOM 751 C C . ILE A 1 103 ? -8.904 5.748 9.033 1.00 84.81 103 ILE A C 1
ATOM 753 O O . ILE A 1 103 ? -9.488 5.923 7.965 1.00 84.81 103 ILE A O 1
ATOM 757 N N . ASP A 1 104 ? -7.642 6.112 9.236 1.00 86.81 104 ASP A N 1
ATOM 758 C CA . ASP A 1 104 ? -6.782 6.673 8.197 1.00 86.81 104 ASP A CA 1
ATOM 759 C C . ASP A 1 104 ? -5.843 5.589 7.678 1.00 86.81 104 ASP A C 1
ATOM 761 O O . ASP A 1 104 ? -4.938 5.145 8.379 1.00 86.81 104 ASP A O 1
ATOM 765 N N . ILE A 1 105 ? -6.047 5.158 6.442 1.00 85.69 105 ILE A N 1
ATOM 766 C CA . ILE A 1 105 ? -5.268 4.123 5.767 1.00 85.69 105 ILE A CA 1
ATOM 767 C C . ILE A 1 105 ? -4.237 4.799 4.880 1.00 85.69 105 ILE A C 1
ATOM 769 O O . ILE A 1 105 ? -4.577 5.656 4.077 1.00 85.69 105 ILE A O 1
ATOM 773 N N . THR A 1 106 ? -2.981 4.394 4.984 1.00 86.56 106 THR A N 1
ATOM 774 C CA . THR A 1 106 ? -1.881 4.842 4.138 1.00 86.56 106 THR A CA 1
ATOM 775 C C . THR A 1 106 ? -1.245 3.646 3.446 1.00 86.56 106 THR A C 1
ATOM 777 O O . THR A 1 106 ? -0.781 2.714 4.096 1.00 86.56 106 THR A O 1
ATOM 780 N N . VAL A 1 107 ? -1.187 3.673 2.117 1.00 84.81 107 VAL A N 1
ATOM 781 C CA . VAL A 1 107 ? -0.467 2.665 1.329 1.00 84.81 107 VAL A CA 1
ATOM 782 C C . VAL A 1 107 ? 0.804 3.297 0.794 1.00 84.81 107 VAL A C 1
ATOM 784 O O . VAL A 1 107 ? 0.742 4.269 0.044 1.00 84.81 107 VAL A O 1
ATOM 787 N N . LYS A 1 108 ? 1.950 2.743 1.182 1.00 85.50 108 LYS A N 1
ATOM 788 C CA . LYS A 1 108 ? 3.283 3.136 0.721 1.00 85.50 108 LYS A CA 1
ATOM 789 C C . LYS A 1 108 ? 3.777 2.156 -0.331 1.00 85.50 108 LYS A C 1
ATOM 791 O O . LYS A 1 108 ? 3.505 0.964 -0.223 1.00 85.50 108 LYS A O 1
ATOM 796 N N . TRP A 1 109 ? 4.520 2.621 -1.328 1.00 86.00 109 TRP A N 1
ATOM 797 C CA . TRP A 1 109 ? 5.171 1.732 -2.288 1.00 86.00 109 TRP A CA 1
ATOM 798 C C . TRP A 1 109 ? 6.492 2.271 -2.811 1.00 86.00 109 TRP A C 1
ATOM 800 O O . TRP A 1 109 ? 6.709 3.479 -2.868 1.00 86.00 109 TRP A O 1
ATOM 810 N N . THR A 1 110 ? 7.367 1.358 -3.229 1.00 78.19 110 THR A N 1
ATOM 811 C CA . THR A 1 110 ? 8.677 1.696 -3.799 1.00 78.19 110 THR A CA 1
ATOM 812 C C . THR A 1 110 ? 8.706 1.465 -5.302 1.00 78.19 110 THR A C 1
ATOM 814 O O . THR A 1 110 ? 8.645 0.335 -5.791 1.00 78.19 110 THR A O 1
ATOM 817 N N . SER A 1 111 ? 8.828 2.533 -6.081 1.00 67.00 111 SER A N 1
ATOM 818 C CA . SER A 1 111 ? 9.049 2.395 -7.520 1.00 67.00 111 SER A CA 1
ATOM 819 C C . SER A 1 111 ? 10.503 1.985 -7.761 1.00 67.00 111 SER A C 1
ATOM 821 O O . SER A 1 111 ? 11.425 2.703 -7.378 1.00 67.00 111 SER A O 1
ATOM 823 N N . LYS A 1 112 ? 10.726 0.814 -8.375 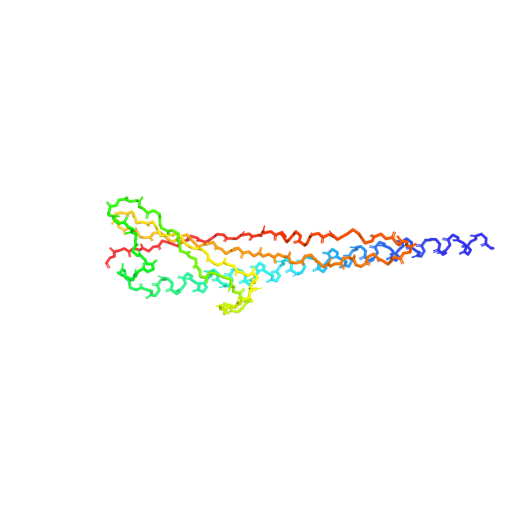1.00 57.66 112 LYS A N 1
ATOM 824 C CA . LYS A 1 112 ? 12.044 0.480 -8.927 1.00 57.66 112 LYS A CA 1
ATOM 825 C C . LYS A 1 112 ? 12.219 1.301 -10.196 1.00 57.66 112 LYS A C 1
ATOM 827 O O . LYS A 1 112 ? 11.519 1.045 -11.174 1.00 57.66 112 LYS A O 1
ATOM 832 N N . ASP A 1 113 ? 13.136 2.260 -10.169 1.00 51.44 113 ASP A N 1
ATOM 833 C CA . ASP A 1 113 ? 13.584 2.912 -11.393 1.00 51.44 113 ASP A CA 1
ATOM 834 C C . ASP A 1 113 ? 14.161 1.841 -12.328 1.00 51.44 113 ASP A C 1
ATOM 836 O O . ASP A 1 113 ? 14.944 0.976 -11.915 1.00 51.44 113 ASP A O 1
ATOM 840 N N . VAL A 1 114 ? 13.729 1.856 -13.591 1.00 44.91 114 VAL A N 1
ATOM 841 C CA . VAL A 1 114 ? 14.317 1.000 -14.621 1.00 44.91 114 VAL A CA 1
ATOM 842 C C . VAL A 1 114 ? 15.783 1.400 -14.720 1.00 44.91 114 VAL A C 1
ATOM 844 O O . VAL A 1 114 ? 16.088 2.568 -14.951 1.00 44.91 114 VAL A O 1
ATOM 847 N N . HIS A 1 115 ? 16.692 0.444 -14.515 1.00 39.91 115 HIS A N 1
ATOM 848 C CA . HIS A 1 115 ? 18.116 0.666 -14.724 1.00 39.91 115 HIS A CA 1
ATOM 849 C C . HIS A 1 115 ? 18.290 1.148 -16.165 1.00 39.91 115 HIS A C 1
ATOM 851 O O . HIS A 1 115 ? 18.146 0.362 -17.103 1.00 39.91 115 HIS A O 1
ATOM 857 N N . LEU A 1 116 ? 18.546 2.446 -16.345 1.00 42.06 116 LEU A N 1
ATOM 858 C CA . LEU A 1 116 ? 19.028 2.970 -17.609 1.00 42.06 116 LEU A CA 1
ATOM 859 C C . LEU A 1 116 ? 20.367 2.277 -17.817 1.00 42.06 116 LEU A C 1
ATOM 861 O O . LEU A 1 116 ? 21.373 2.673 -17.233 1.00 42.06 116 LEU A O 1
ATOM 865 N N . THR A 1 117 ? 20.366 1.186 -18.582 1.00 39.22 117 THR A N 1
ATOM 866 C CA . THR A 1 117 ? 21.604 0.618 -19.090 1.00 39.22 117 THR A CA 1
ATOM 867 C C . THR A 1 117 ? 22.143 1.691 -20.019 1.00 39.22 117 THR A C 1
ATOM 869 O O . THR A 1 117 ? 21.732 1.793 -21.174 1.00 39.22 117 THR A O 1
ATOM 872 N N . ALA A 1 118 ? 22.984 2.575 -19.477 1.00 39.69 118 ALA A N 1
ATOM 873 C CA . ALA A 1 118 ? 23.871 3.370 -20.294 1.00 39.69 118 ALA A CA 1
ATOM 874 C C . ALA A 1 118 ? 24.540 2.356 -21.218 1.00 39.69 118 ALA A C 1
ATOM 876 O O . ALA A 1 118 ? 25.137 1.389 -20.742 1.00 39.69 118 ALA A O 1
ATOM 877 N N . ALA A 1 119 ? 24.322 2.499 -22.523 1.00 42.09 119 ALA A N 1
ATOM 878 C CA . ALA A 1 119 ? 25.091 1.770 -23.509 1.00 42.09 119 ALA A CA 1
ATOM 879 C C . ALA A 1 119 ? 26.549 2.175 -23.264 1.00 42.09 119 ALA A C 1
ATOM 881 O O . ALA A 1 119 ? 26.971 3.264 -23.653 1.00 42.09 119 ALA A O 1
ATOM 882 N N . ASP A 1 120 ? 27.245 1.363 -22.469 1.00 39.78 120 ASP A N 1
ATOM 883 C CA . ASP A 1 120 ? 28.557 1.678 -21.938 1.00 39.78 120 ASP A CA 1
ATOM 884 C C . ASP A 1 120 ? 29.561 1.621 -23.083 1.00 39.78 120 ASP A C 1
ATOM 886 O O . ASP A 1 120 ? 29.828 0.573 -23.670 1.00 39.78 120 ASP A O 1
ATOM 890 N N . GLY A 1 121 ? 30.081 2.796 -23.406 1.00 36.53 121 GLY A N 1
ATOM 891 C CA . GLY A 1 121 ? 31.283 2.983 -24.188 1.00 36.53 121 GLY A CA 1
ATOM 892 C C . GLY A 1 121 ? 32.416 3.566 -23.351 1.00 36.53 121 GLY A C 1
ATOM 893 O O . GLY A 1 121 ? 33.248 4.237 -23.938 1.00 36.53 121 GLY A O 1
ATOM 894 N N . SER A 1 122 ? 32.452 3.387 -22.024 1.00 35.25 122 SER A N 1
ATOM 895 C CA . SER A 1 122 ? 33.663 3.468 -21.193 1.00 35.25 122 SER A CA 1
ATOM 896 C C . SER A 1 122 ? 33.375 3.218 -19.701 1.00 35.25 122 SER A C 1
ATOM 898 O O . SER A 1 122 ? 33.031 4.140 -18.961 1.00 35.25 122 SER A O 1
ATOM 900 N N . SER A 1 123 ? 33.656 1.992 -19.256 1.00 44.69 123 SER A N 1
ATOM 901 C CA . SER A 1 123 ? 34.315 1.630 -17.994 1.00 44.69 123 SER A CA 1
ATOM 902 C C . SER A 1 123 ? 34.128 2.604 -16.821 1.00 44.69 123 SER A C 1
ATOM 904 O O . SER A 1 123 ? 34.960 3.479 -16.576 1.00 44.69 123 SER A O 1
ATOM 906 N N . GLY A 1 124 ? 33.106 2.347 -16.008 1.00 29.78 124 GLY A N 1
ATOM 907 C CA . GLY A 1 124 ? 32.956 2.963 -14.694 1.00 29.78 124 GLY A CA 1
ATOM 908 C C . GLY A 1 124 ? 31.754 2.409 -13.945 1.00 29.78 124 GLY A C 1
ATOM 909 O O . GLY A 1 124 ? 30.729 3.076 -13.848 1.00 29.78 124 GLY A O 1
ATOM 910 N N . ILE A 1 125 ? 31.867 1.190 -13.406 1.00 40.81 125 ILE A N 1
ATOM 911 C CA . ILE A 1 125 ? 30.882 0.652 -12.458 1.00 40.81 125 ILE A CA 1
ATOM 912 C C . ILE A 1 125 ? 30.953 1.498 -11.181 1.00 40.81 125 ILE A C 1
ATOM 914 O O . ILE A 1 125 ? 31.732 1.221 -10.273 1.00 40.81 125 ILE A O 1
ATOM 918 N N . VAL A 1 126 ? 30.128 2.539 -11.108 1.00 36.53 126 VAL A N 1
ATOM 919 C CA . VAL A 1 126 ? 29.701 3.119 -9.838 1.00 36.53 126 VAL A CA 1
ATOM 920 C C . VAL A 1 126 ? 28.353 2.488 -9.543 1.00 36.53 126 VAL A C 1
ATOM 922 O O . VAL A 1 126 ? 27.365 2.759 -10.221 1.00 36.53 126 VAL A O 1
ATOM 925 N N . GLY A 1 127 ? 28.338 1.581 -8.565 1.00 34.50 127 GLY A N 1
ATOM 926 C CA . GLY A 1 127 ? 27.122 0.962 -8.058 1.00 34.50 127 GLY A CA 1
ATOM 927 C C . GLY A 1 127 ? 26.144 2.033 -7.587 1.00 34.50 127 GLY A C 1
ATOM 928 O O . GLY A 1 127 ? 26.252 2.535 -6.470 1.00 34.50 127 GLY A O 1
ATOM 929 N N . GLY A 1 128 ? 25.194 2.386 -8.451 1.00 30.70 128 GLY A N 1
ATOM 930 C CA . GLY A 1 128 ? 24.045 3.196 -8.091 1.00 30.70 128 GLY A CA 1
ATOM 931 C C . GLY A 1 128 ? 23.190 2.393 -7.125 1.00 30.70 128 GLY A C 1
ATOM 932 O O . GLY A 1 128 ? 22.545 1.420 -7.517 1.00 30.70 128 GLY A O 1
ATOM 933 N N . LYS A 1 129 ? 23.225 2.775 -5.847 1.00 35.66 129 LYS A N 1
ATOM 934 C CA . LYS A 1 129 ? 22.261 2.332 -4.842 1.00 35.66 129 LYS A CA 1
ATOM 935 C C . LYS A 1 129 ? 20.869 2.518 -5.450 1.00 35.66 129 LYS A C 1
ATOM 937 O O . LYS A 1 129 ? 20.548 3.613 -5.901 1.00 35.66 129 LYS A O 1
ATOM 942 N N . LEU A 1 130 ? 20.090 1.438 -5.516 1.00 40.84 130 LEU A N 1
ATOM 943 C CA . LEU A 1 130 ? 18.691 1.457 -5.939 1.00 40.84 130 LEU A CA 1
ATOM 944 C C . LEU A 1 130 ? 17.910 2.293 -4.920 1.00 40.84 130 LEU A C 1
ATOM 946 O O . LEU A 1 130 ? 17.370 1.762 -3.952 1.00 40.84 130 LEU A O 1
ATOM 950 N N . GLU A 1 131 ? 17.933 3.610 -5.074 1.00 41.94 131 GLU A N 1
ATOM 951 C CA . GLU A 1 131 ? 17.190 4.533 -4.231 1.00 41.94 131 GLU A CA 1
ATOM 952 C C . GLU A 1 131 ? 15.751 4.538 -4.749 1.00 41.94 131 GLU A C 1
ATOM 954 O O . GLU A 1 131 ? 15.355 5.360 -5.569 1.00 41.94 131 GLU A O 1
ATOM 959 N N . GLY A 1 132 ? 14.991 3.507 -4.367 1.00 52.44 132 GLY A N 1
ATOM 960 C CA . GLY A 1 132 ? 13.581 3.411 -4.720 1.00 52.44 132 GLY A CA 1
ATOM 961 C C . GLY A 1 132 ? 12.851 4.646 -4.207 1.00 52.44 132 GLY A C 1
ATOM 962 O O . GLY A 1 132 ? 12.922 4.953 -3.019 1.00 52.44 132 GLY A O 1
ATOM 963 N N . ARG A 1 133 ? 12.152 5.361 -5.094 1.00 60.12 133 ARG A N 1
ATOM 964 C CA . ARG A 1 133 ? 11.285 6.462 -4.671 1.00 60.12 133 ARG A CA 1
ATOM 965 C C . ARG A 1 133 ? 10.114 5.879 -3.892 1.00 60.12 133 ARG A C 1
ATOM 967 O O . ARG A 1 133 ? 9.352 5.072 -4.431 1.00 60.12 133 ARG A O 1
ATOM 974 N N . GLU A 1 134 ? 10.004 6.272 -2.628 1.00 67.06 134 GLU A N 1
ATOM 975 C CA . GLU A 1 134 ? 8.844 5.974 -1.799 1.00 67.06 134 GLU A CA 1
ATOM 976 C C . GLU A 1 134 ? 7.696 6.907 -2.184 1.00 67.06 134 GLU A C 1
ATOM 978 O O . GLU A 1 134 ? 7.829 8.131 -2.221 1.00 67.06 134 GLU A O 1
ATOM 983 N N . HIS A 1 135 ? 6.559 6.306 -2.493 1.00 78.69 135 HIS A N 1
ATOM 984 C CA . HIS A 1 135 ? 5.311 6.984 -2.794 1.00 78.69 135 HIS A CA 1
ATOM 985 C C . HIS A 1 135 ? 4.261 6.567 -1.767 1.00 78.69 135 HIS A C 1
ATOM 987 O O . HIS A 1 135 ? 4.333 5.458 -1.239 1.00 78.69 135 HIS A O 1
ATOM 993 N N . GLN A 1 136 ? 3.286 7.437 -1.489 1.00 79.94 136 GLN A N 1
ATOM 994 C CA . GLN A 1 136 ? 2.202 7.135 -0.556 1.00 79.94 136 GLN A CA 1
ATOM 995 C C . GLN A 1 136 ? 0.861 7.724 -1.005 1.00 79.94 136 GLN A C 1
ATOM 997 O O . GLN A 1 136 ? 0.822 8.789 -1.623 1.00 79.94 136 GLN A O 1
ATOM 1002 N N . ILE A 1 137 ? -0.229 7.045 -0.650 1.00 80.94 137 ILE A N 1
ATOM 1003 C CA . ILE A 1 137 ? -1.608 7.538 -0.748 1.00 80.94 137 ILE A CA 1
ATOM 1004 C C . ILE A 1 137 ? -2.307 7.317 0.591 1.00 80.94 137 ILE A C 1
ATOM 1006 O O . ILE A 1 137 ? -2.105 6.271 1.207 1.00 80.94 137 ILE A O 1
ATOM 1010 N N . SER A 1 138 ? -3.119 8.282 1.025 1.00 78.44 138 SER A N 1
ATOM 1011 C CA . SER A 1 138 ? -3.901 8.189 2.260 1.00 78.44 138 SER A CA 1
ATOM 1012 C C . SER A 1 138 ? -5.401 8.259 1.970 1.00 78.44 138 SER A C 1
ATOM 1014 O O . SER A 1 138 ? -5.847 9.093 1.182 1.00 78.44 138 SER A O 1
ATOM 1016 N N . LEU A 1 139 ? -6.172 7.388 2.615 1.00 78.62 139 LEU A N 1
ATOM 1017 C CA . LEU A 1 139 ? -7.628 7.307 2.560 1.00 78.62 139 LEU A CA 1
ATOM 1018 C C . LEU A 1 139 ? -8.173 7.400 3.987 1.00 78.62 139 LEU A C 1
ATOM 1020 O O . LEU A 1 139 ? -7.697 6.685 4.860 1.00 78.62 139 LEU A O 1
ATOM 1024 N N . SER A 1 140 ? -9.174 8.245 4.222 1.00 79.38 140 SER A N 1
ATOM 1025 C CA . SER A 1 140 ? -9.817 8.381 5.535 1.00 79.38 140 SER A CA 1
ATOM 1026 C C . SER A 1 140 ? -11.251 7.868 5.475 1.00 79.38 140 SER A C 1
ATOM 1028 O O . SER A 1 140 ? -11.999 8.221 4.559 1.00 79.38 140 SER A O 1
ATOM 1030 N N . VAL A 1 141 ? -11.635 7.031 6.438 1.00 78.25 141 VAL A N 1
ATOM 1031 C CA . VAL A 1 141 ? -12.985 6.470 6.562 1.00 78.25 141 VAL A CA 1
ATOM 1032 C C . VAL A 1 141 ? -13.502 6.703 7.974 1.00 78.25 141 VAL A C 1
ATOM 1034 O O . VAL A 1 141 ? -12.857 6.328 8.948 1.00 78.25 141 VAL A O 1
ATOM 1037 N N . ALA A 1 142 ? -14.690 7.291 8.089 1.00 76.50 142 ALA A N 1
ATOM 1038 C CA . ALA A 1 142 ? -15.388 7.457 9.358 1.00 76.50 142 ALA A CA 1
ATOM 1039 C C . ALA A 1 142 ? -16.542 6.452 9.474 1.00 76.50 142 ALA A C 1
ATOM 1041 O O . ALA A 1 142 ? -17.291 6.236 8.516 1.00 76.50 142 ALA A O 1
ATOM 1042 N N . ARG A 1 143 ? -16.693 5.861 10.659 1.00 70.25 143 ARG A N 1
ATOM 1043 C CA . ARG A 1 143 ? -17.783 4.953 11.026 1.00 70.25 143 ARG A CA 1
ATOM 1044 C C . ARG A 1 143 ? -18.479 5.450 12.294 1.00 70.25 143 ARG A C 1
ATOM 1046 O O . ARG A 1 143 ? -17.807 5.856 13.243 1.00 70.25 143 ARG A O 1
ATOM 1053 N N . ASP A 1 144 ? -19.808 5.379 12.286 1.00 68.31 144 ASP A N 1
ATOM 1054 C CA . ASP A 1 144 ? -20.674 5.650 13.439 1.00 68.31 144 ASP A CA 1
ATOM 1055 C C . ASP A 1 144 ? -20.705 4.459 14.408 1.00 68.31 144 ASP A C 1
ATOM 1057 O O . ASP A 1 144 ? -20.660 3.305 13.974 1.00 68.31 144 ASP A O 1
ATOM 1061 N N . ILE A 1 145 ? -20.739 4.759 15.705 1.00 62.34 145 ILE A N 1
ATOM 1062 C CA . ILE A 1 145 ? -20.810 3.801 16.812 1.00 62.34 145 ILE A CA 1
ATOM 1063 C C . ILE A 1 145 ? -22.270 3.815 17.298 1.00 62.34 145 ILE A C 1
ATOM 1065 O O . ILE A 1 145 ? -22.580 4.431 18.320 1.00 62.34 145 ILE A O 1
ATOM 1069 N N . SER A 1 146 ? -23.186 3.227 16.520 1.00 57.31 146 SER A N 1
ATOM 1070 C CA . SER A 1 146 ? -24.629 3.194 16.826 1.00 57.31 146 SER A CA 1
ATOM 1071 C C . SER A 1 146 ? -25.106 1.816 17.258 1.00 57.31 146 SER A C 1
ATOM 1073 O O . SER A 1 146 ? -24.890 0.875 16.456 1.00 57.31 146 SER A O 1
#

Sequence (146 aa):
MLESLIGMALLSFILLGNSAFLILVIHANAGNRDLAAATFLGQDLAEDLKADPEGSARLVAGTPDCITLVRCDGPMDSIGTAVSGGKFTREWTVTRNNSLIVIDITVKWTSKDVHLTAADGSSGIVGGKLEGREHQISLSVARDIS

Solvent-accessible surface area (backbone atoms only — not comparable to full-atom values): 8539 Å² total; per-residue (Å²): 111,67,68,60,54,52,50,53,51,53,52,51,53,51,52,53,53,50,51,55,50,51,54,51,52,52,51,53,52,51,52,52,53,51,51,50,37,43,50,51,52,46,50,52,50,51,53,53,63,64,70,49,57,85,77,34,78,93,57,53,41,67,66,97,75,68,26,76,40,82,48,69,75,51,37,12,43,83,85,68,48,76,38,94,89,30,50,32,33,47,36,35,32,29,36,46,54,101,57,36,42,36,37,42,37,35,30,35,34,49,49,76,74,77,80,76,74,68,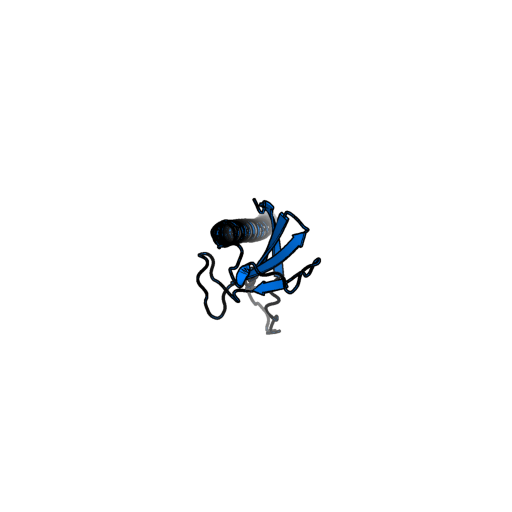84,77,87,71,93,72,94,69,85,74,74,86,77,48,52,78,46,74,51,78,48,79,47,80,42,79,72,126